Protein AF-A0A133KKW7-F1 (afdb_monomer_lite)

Organism: Bifidobacterium bifidum (NCBI:txid1681)

Sequence (70 aa):
MALPADGNTGYELVPRLVTVSHAAELVDCSPDLIYDLIRHHRVEARVLPGHPRSTRVNVVSLMEAFKLAR

Radius of gyration: 16.53 Å; chains: 1; bounding box: 57×19×35 Å

pLDDT: mean 77.2, std 15.95, range [43.0, 92.06]

Structure (mmCIF, N/CA/C/O backbone):
data_AF-A0A133KKW7-F1
#
_entry.id   AF-A0A133KKW7-F1
#
loop_
_atom_site.group_PDB
_atom_site.id
_atom_site.type_symbol
_atom_site.label_atom_id
_atom_site.label_alt_id
_atom_site.label_comp_id
_atom_site.label_asym_id
_atom_site.label_entity_id
_atom_site.label_seq_id
_atom_site.pdbx_PDB_ins_code
_atom_site.Cartn_x
_atom_site.Cartn_y
_atom_site.Cartn_z
_atom_site.occupancy
_atom_site.B_iso_or_equiv
_atom_site.auth_seq_id
_atom_site.auth_comp_id
_atom_site.auth_asym_id
_atom_site.auth_atom_id
_atom_site.pdbx_PDB_model_num
ATOM 1 N N . MET A 1 1 ? 48.998 10.467 -9.251 1.00 43.00 1 MET A N 1
ATOM 2 C CA . MET A 1 1 ? 47.672 10.172 -9.830 1.00 43.00 1 MET A CA 1
ATOM 3 C C . MET A 1 1 ? 46.708 10.091 -8.658 1.00 43.00 1 MET A C 1
ATOM 5 O O . MET A 1 1 ? 46.909 9.240 -7.804 1.00 43.00 1 MET A O 1
ATOM 9 N N . ALA A 1 2 ? 45.817 11.073 -8.506 1.00 50.19 2 ALA A N 1
ATOM 10 C CA . ALA A 1 2 ? 44.934 11.167 -7.345 1.00 50.19 2 ALA A CA 1
ATOM 11 C C . ALA A 1 2 ? 43.844 10.088 -7.430 1.00 50.19 2 ALA A C 1
ATOM 13 O O . ALA A 1 2 ? 43.213 9.934 -8.473 1.00 50.19 2 ALA A O 1
ATOM 14 N N . LEU A 1 3 ? 43.653 9.339 -6.345 1.00 55.81 3 LEU A N 1
ATOM 15 C CA . LEU A 1 3 ? 42.487 8.477 -6.154 1.00 55.81 3 LEU A CA 1
ATOM 16 C C . LEU A 1 3 ? 41.247 9.386 -6.078 1.00 55.81 3 LEU A C 1
ATOM 18 O O . LEU A 1 3 ? 41.284 10.339 -5.294 1.00 55.81 3 LEU A O 1
ATOM 22 N N . PRO A 1 4 ? 40.173 9.159 -6.859 1.00 52.78 4 PRO A N 1
ATOM 23 C CA . PRO A 1 4 ? 38.949 9.917 -6.663 1.00 52.78 4 PRO A CA 1
ATOM 24 C C . PRO A 1 4 ? 38.363 9.527 -5.305 1.00 52.78 4 PRO A C 1
ATOM 26 O O . PRO A 1 4 ? 38.059 8.361 -5.053 1.00 52.78 4 PRO A O 1
ATOM 29 N N . ALA A 1 5 ? 38.277 10.518 -4.421 1.00 54.38 5 ALA A N 1
ATOM 30 C CA . ALA A 1 5 ? 37.565 10.408 -3.167 1.00 54.38 5 ALA A CA 1
ATOM 31 C C . ALA A 1 5 ? 36.085 10.119 -3.445 1.00 54.38 5 ALA A C 1
ATOM 33 O O . ALA A 1 5 ? 35.460 10.753 -4.296 1.00 54.38 5 ALA A O 1
ATOM 34 N N . ASP A 1 6 ? 35.596 9.131 -2.706 1.00 68.06 6 ASP A N 1
ATOM 35 C CA . ASP A 1 6 ? 34.215 8.855 -2.335 1.00 68.06 6 ASP A CA 1
ATOM 36 C C . ASP A 1 6 ? 33.270 10.055 -2.518 1.00 68.06 6 ASP A C 1
ATOM 38 O O . ASP A 1 6 ? 33.518 11.154 -2.019 1.00 68.06 6 ASP A O 1
ATOM 42 N N . GLY A 1 7 ? 32.183 9.852 -3.258 1.00 48.59 7 GLY A N 1
ATOM 43 C CA . GLY A 1 7 ? 31.296 10.942 -3.633 1.00 48.59 7 GLY A CA 1
ATOM 44 C C . GLY A 1 7 ? 29.958 10.445 -4.135 1.00 48.59 7 GLY A C 1
ATOM 45 O O . GLY A 1 7 ? 29.636 10.628 -5.302 1.00 48.59 7 GLY A O 1
ATOM 46 N N . ASN A 1 8 ? 29.179 9.845 -3.233 1.00 52.00 8 ASN A N 1
ATOM 47 C CA . ASN A 1 8 ? 27.724 9.803 -3.341 1.00 52.00 8 ASN A CA 1
ATOM 48 C C . ASN A 1 8 ? 27.209 9.195 -4.661 1.00 52.00 8 ASN A C 1
ATOM 50 O O . ASN A 1 8 ? 26.647 9.897 -5.504 1.00 52.00 8 ASN A O 1
ATOM 54 N N . THR A 1 9 ? 27.306 7.868 -4.813 1.00 50.53 9 THR A N 1
ATOM 55 C CA . THR A 1 9 ? 26.285 7.157 -5.596 1.00 50.53 9 THR A CA 1
ATOM 56 C C . THR A 1 9 ? 24.981 7.430 -4.869 1.00 50.53 9 THR A C 1
ATOM 58 O O . THR A 1 9 ? 24.690 6.780 -3.868 1.00 50.53 9 THR A O 1
ATOM 61 N N . GLY A 1 10 ? 24.283 8.483 -5.293 1.00 49.22 10 GLY A N 1
ATOM 62 C CA . GLY A 1 10 ? 23.029 8.925 -4.722 1.00 49.22 10 GLY A CA 1
ATOM 63 C C . GLY A 1 10 ? 22.039 7.783 -4.828 1.00 49.22 10 GLY A C 1
ATOM 64 O O . GLY A 1 10 ? 21.327 7.653 -5.818 1.00 49.22 10 GLY A O 1
ATOM 65 N N . TYR A 1 11 ? 22.004 6.937 -3.805 1.00 48.56 11 TYR A N 1
ATOM 66 C CA . TYR A 1 11 ? 20.832 6.152 -3.505 1.00 48.56 11 TYR A CA 1
ATOM 67 C C . TYR A 1 11 ? 19.801 7.182 -3.074 1.00 48.56 11 TYR A C 1
ATOM 69 O O . TYR A 1 11 ? 19.672 7.508 -1.895 1.00 48.56 11 TYR A O 1
ATOM 77 N N . GLU A 1 12 ? 19.137 7.778 -4.064 1.00 46.81 12 GLU A N 1
ATOM 78 C CA . GLU A 1 12 ? 17.933 8.542 -3.825 1.00 46.81 12 GLU A CA 1
ATOM 79 C C . GLU A 1 12 ? 17.038 7.610 -3.013 1.00 46.81 12 GLU A C 1
ATOM 81 O O . GLU A 1 12 ? 16.801 6.459 -3.398 1.00 46.81 12 GLU A O 1
ATOM 86 N N . LEU A 1 13 ? 16.645 8.058 -1.825 1.00 52.97 13 LEU A N 1
ATOM 87 C CA . LEU A 1 13 ? 15.735 7.330 -0.957 1.00 52.97 13 LEU A CA 1
ATOM 88 C C . LEU A 1 13 ? 14.362 7.419 -1.624 1.00 52.97 13 LEU A C 1
ATOM 90 O O . LEU A 1 13 ? 13.492 8.169 -1.195 1.00 52.97 13 LEU A O 1
ATOM 94 N N . VAL A 1 14 ? 14.200 6.702 -2.740 1.00 54.47 14 VAL A N 1
ATOM 95 C CA . VAL A 1 14 ? 12.931 6.605 -3.442 1.00 54.47 14 VAL A CA 1
ATOM 96 C C . VAL A 1 14 ? 11.966 6.064 -2.397 1.00 54.47 14 VAL A C 1
ATOM 98 O O . VAL A 1 14 ? 12.258 5.002 -1.825 1.00 54.47 14 VAL A O 1
ATOM 101 N N . PRO A 1 15 ? 10.864 6.773 -2.090 1.00 62.88 15 PRO A N 1
ATOM 102 C CA . PRO A 1 15 ? 9.864 6.250 -1.178 1.00 62.88 15 PRO A CA 1
ATOM 103 C C . PRO A 1 15 ? 9.561 4.822 -1.613 1.00 62.88 15 PRO A C 1
ATOM 105 O O . PRO A 1 15 ? 9.258 4.598 -2.786 1.00 62.88 15 PRO A O 1
ATOM 108 N N . ARG A 1 16 ? 9.790 3.846 -0.721 1.00 78.00 16 ARG A N 1
ATOM 109 C CA . ARG A 1 16 ? 9.825 2.423 -1.086 1.00 78.00 16 ARG A CA 1
ATOM 110 C C . ARG A 1 16 ? 8.469 2.041 -1.671 1.00 78.00 16 ARG A C 1
ATOM 112 O O . ARG A 1 16 ? 7.523 1.782 -0.937 1.00 78.00 16 ARG A O 1
ATOM 119 N N . LEU A 1 17 ? 8.377 2.060 -2.996 1.00 86.69 17 LEU A N 1
ATOM 120 C CA . LEU A 1 17 ? 7.190 1.706 -3.752 1.00 86.69 17 LEU A CA 1
ATOM 121 C C . LEU A 1 17 ? 7.119 0.182 -3.815 1.00 86.69 17 LEU A C 1
ATOM 123 O O . LEU A 1 17 ? 7.800 -0.464 -4.616 1.00 86.69 17 LEU A O 1
ATOM 127 N N . VAL A 1 18 ? 6.293 -0.411 -2.961 1.00 88.25 18 VAL A N 1
ATOM 128 C CA . VAL A 1 18 ? 6.141 -1.870 -2.867 1.00 88.25 18 VAL A CA 1
ATOM 129 C C . VAL A 1 18 ? 4.792 -2.307 -3.415 1.00 88.25 18 VAL A C 1
ATOM 131 O O . VAL A 1 18 ? 3.885 -1.495 -3.565 1.00 88.25 18 VAL A O 1
ATOM 134 N N . THR A 1 19 ? 4.650 -3.580 -3.775 1.00 89.94 19 THR A N 1
ATOM 135 C CA . THR A 1 19 ? 3.341 -4.111 -4.184 1.00 89.94 19 THR A CA 1
ATOM 136 C C . THR A 1 19 ? 2.349 -4.024 -3.027 1.00 89.94 19 THR A C 1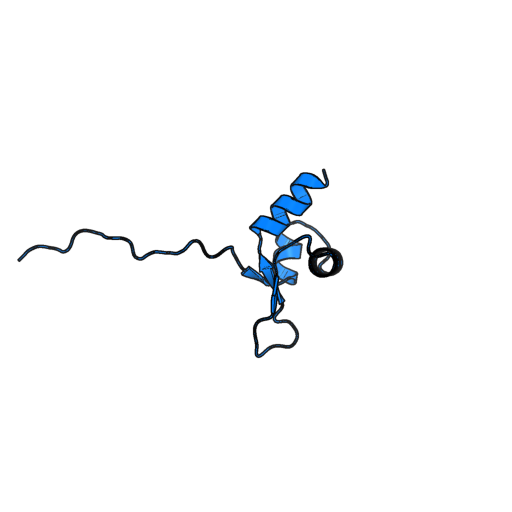
ATOM 138 O O . THR A 1 19 ? 2.742 -4.118 -1.867 1.00 89.94 19 THR A O 1
ATOM 141 N N . VAL A 1 20 ? 1.056 -3.901 -3.337 1.00 89.75 20 VAL A N 1
ATOM 142 C CA . VAL A 1 20 ? -0.001 -3.899 -2.309 1.00 89.75 20 VAL A CA 1
ATOM 143 C C . VAL A 1 20 ? 0.065 -5.154 -1.431 1.00 89.75 20 VAL A C 1
ATOM 145 O O . VAL A 1 20 ? -0.054 -5.051 -0.218 1.00 89.75 20 VAL A O 1
ATOM 148 N N . SER A 1 21 ? 0.346 -6.322 -2.017 1.00 88.56 21 SER A N 1
ATOM 149 C CA . SER A 1 21 ? 0.526 -7.571 -1.265 1.00 88.56 21 SER A CA 1
ATOM 150 C C . SER A 1 21 ? 1.676 -7.499 -0.261 1.00 88.56 21 SER A C 1
ATOM 152 O O . SER A 1 21 ? 1.500 -7.882 0.885 1.00 88.56 21 SER A O 1
ATOM 154 N N . HIS A 1 22 ? 2.830 -6.957 -0.657 1.00 88.88 22 HIS A N 1
ATOM 155 C CA . HIS A 1 22 ? 3.957 -6.836 0.263 1.00 88.88 22 HIS A CA 1
ATOM 156 C C . HIS A 1 22 ? 3.712 -5.763 1.331 1.00 88.88 22 HIS A C 1
ATOM 158 O O . HIS A 1 22 ? 4.094 -5.922 2.482 1.00 88.88 22 HIS A O 1
ATOM 164 N N . ALA A 1 23 ? 3.037 -4.671 0.973 1.00 89.56 23 ALA A N 1
ATOM 165 C CA . ALA A 1 23 ? 2.628 -3.665 1.943 1.00 89.56 23 ALA A CA 1
ATOM 166 C C . ALA A 1 23 ? 1.680 -4.235 3.007 1.00 89.56 23 ALA A C 1
ATOM 168 O O . ALA A 1 23 ? 1.868 -3.944 4.182 1.00 89.56 23 ALA A O 1
ATOM 169 N N . ALA A 1 24 ? 0.717 -5.066 2.604 1.00 89.94 24 ALA A N 1
ATOM 170 C CA . ALA A 1 24 ? -0.209 -5.748 3.506 1.00 89.94 24 ALA A CA 1
ATOM 171 C C . ALA A 1 24 ? 0.527 -6.610 4.544 1.00 89.94 24 ALA A C 1
ATOM 173 O O . ALA A 1 24 ? 0.212 -6.538 5.727 1.00 89.94 24 ALA A O 1
ATOM 174 N N . GLU A 1 25 ? 1.567 -7.338 4.124 1.00 89.94 25 GLU A N 1
ATOM 175 C CA . GLU A 1 25 ? 2.443 -8.101 5.028 1.00 89.94 25 GLU A CA 1
ATOM 176 C C . GLU A 1 25 ? 3.213 -7.196 6.005 1.00 89.94 25 GLU A C 1
ATOM 178 O O . GLU A 1 25 ? 3.387 -7.548 7.168 1.00 89.94 25 GLU A O 1
ATOM 183 N N . LEU A 1 26 ? 3.673 -6.022 5.555 1.00 87.25 26 LEU A N 1
ATOM 184 C CA . LEU A 1 26 ? 4.470 -5.104 6.379 1.00 87.25 26 LEU A CA 1
ATOM 185 C C . LEU A 1 26 ? 3.670 -4.430 7.499 1.00 87.25 26 LEU A C 1
ATOM 187 O O . LEU A 1 26 ? 4.243 -4.122 8.544 1.00 87.25 26 LEU A O 1
ATOM 191 N N . VAL A 1 27 ? 2.387 -4.147 7.268 1.00 85.75 27 VAL A N 1
ATOM 192 C CA . VAL A 1 27 ? 1.514 -3.470 8.246 1.00 85.75 27 VAL A CA 1
ATOM 193 C C . VAL A 1 27 ? 0.473 -4.401 8.873 1.00 85.75 27 VAL A C 1
ATOM 195 O O . VAL A 1 27 ? -0.413 -3.915 9.570 1.00 85.75 27 VAL A O 1
ATOM 198 N N . ASP A 1 28 ? 0.587 -5.711 8.629 1.00 88.56 28 ASP A N 1
ATOM 199 C CA . ASP A 1 28 ? -0.331 -6.754 9.107 1.00 88.56 28 ASP A CA 1
ATOM 200 C C . ASP A 1 28 ? -1.810 -6.392 8.870 1.00 88.56 28 ASP A C 1
ATOM 202 O O . ASP A 1 28 ? -2.634 -6.336 9.785 1.00 88.56 28 ASP A O 1
ATOM 206 N N . CYS A 1 29 ? -2.146 -6.053 7.621 1.00 88.19 29 CYS A N 1
ATOM 207 C CA . CYS A 1 29 ? -3.495 -5.637 7.242 1.00 88.19 29 CYS A CA 1
ATOM 208 C C . CYS A 1 29 ? -3.960 -6.294 5.938 1.00 88.19 29 CYS A C 1
ATOM 210 O O . CYS A 1 29 ? -3.178 -6.914 5.219 1.00 88.19 29 CYS A O 1
ATOM 212 N N . SER A 1 30 ? -5.251 -6.180 5.613 1.00 92.06 30 SER A N 1
ATOM 213 C CA . SER A 1 30 ? -5.760 -6.731 4.358 1.00 92.06 30 SER A CA 1
ATOM 214 C C . SER A 1 30 ? -5.331 -5.875 3.154 1.00 92.06 30 SER A C 1
ATOM 216 O O . SER A 1 30 ? -5.341 -4.642 3.222 1.00 92.06 30 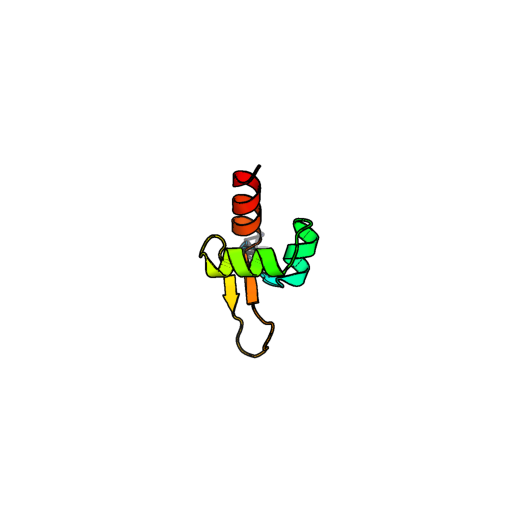SER A O 1
ATOM 218 N N . PRO A 1 31 ? -5.009 -6.491 2.002 1.00 90.81 31 PRO A N 1
ATOM 219 C CA . PRO A 1 31 ? -4.725 -5.743 0.779 1.00 90.81 31 PRO A CA 1
ATOM 220 C C . PRO A 1 31 ? -5.927 -4.901 0.320 1.00 90.81 31 PRO A C 1
ATOM 222 O O . PRO A 1 31 ? -5.729 -3.825 -0.242 1.00 90.81 31 PRO A O 1
ATOM 225 N N . ASP A 1 32 ? -7.159 -5.345 0.595 1.00 91.56 32 ASP A N 1
ATOM 226 C CA . ASP A 1 32 ? -8.385 -4.584 0.324 1.00 91.56 32 ASP A CA 1
ATOM 227 C C . ASP A 1 32 ? -8.417 -3.248 1.076 1.00 91.56 32 ASP A C 1
ATOM 229 O O . ASP A 1 32 ? -8.717 -2.217 0.475 1.00 91.56 32 ASP A O 1
ATOM 233 N N . LEU A 1 33 ? -8.001 -3.233 2.349 1.00 90.88 33 LEU A N 1
ATOM 234 C CA . LEU A 1 33 ? -7.907 -1.999 3.131 1.00 90.88 33 LEU A CA 1
ATOM 235 C C . LEU A 1 33 ? -6.911 -1.016 2.502 1.00 90.88 33 LEU A C 1
ATOM 237 O O . LEU A 1 33 ? -7.176 0.181 2.431 1.00 90.88 33 LEU A O 1
ATOM 241 N N . ILE A 1 34 ? -5.780 -1.510 1.993 1.00 91.06 34 ILE A N 1
ATOM 242 C CA . ILE A 1 34 ? -4.801 -0.667 1.293 1.00 91.06 34 ILE A CA 1
ATOM 243 C C . ILE A 1 34 ? -5.402 -0.102 0.001 1.00 91.06 34 ILE A C 1
ATOM 245 O O . ILE A 1 34 ? -5.207 1.077 -0.294 1.00 91.06 34 ILE A O 1
ATOM 249 N N . TYR A 1 35 ? -6.157 -0.897 -0.762 1.00 90.88 35 TYR A N 1
ATOM 250 C CA . TYR A 1 35 ? -6.852 -0.391 -1.948 1.00 90.88 35 TYR A CA 1
ATOM 251 C C . TYR A 1 35 ? -7.878 0.693 -1.605 1.00 90.88 35 TYR A C 1
ATOM 253 O O . TYR A 1 35 ? -7.960 1.680 -2.339 1.00 90.88 35 TYR A O 1
ATOM 261 N N . ASP A 1 36 ? -8.604 0.565 -0.497 1.00 91.44 36 ASP A N 1
ATOM 262 C CA . ASP A 1 36 ? -9.515 1.612 -0.029 1.00 91.44 36 ASP A CA 1
ATOM 263 C C . ASP A 1 36 ? -8.760 2.879 0.392 1.00 91.44 36 ASP A C 1
ATOM 265 O O . ASP A 1 36 ? -9.141 3.982 -0.007 1.00 91.44 36 ASP A O 1
ATOM 269 N N . LEU A 1 37 ? -7.628 2.753 1.093 1.00 90.75 37 LEU A N 1
ATOM 270 C CA . LEU A 1 37 ? -6.768 3.898 1.421 1.00 90.75 37 LEU A CA 1
ATOM 271 C C . LEU A 1 37 ? -6.257 4.618 0.163 1.00 90.75 37 LEU A C 1
ATOM 273 O O . LEU A 1 37 ? -6.228 5.851 0.126 1.00 90.75 37 LEU A O 1
ATOM 277 N N . ILE A 1 38 ? -5.896 3.867 -0.882 1.00 89.81 38 ILE A N 1
ATOM 278 C CA . ILE A 1 38 ? -5.487 4.423 -2.179 1.00 89.81 38 ILE A CA 1
ATOM 279 C C . ILE A 1 38 ? -6.663 5.152 -2.844 1.00 89.81 38 ILE A C 1
ATOM 281 O O . ILE A 1 38 ? -6.501 6.285 -3.297 1.00 89.81 38 ILE A O 1
ATOM 285 N N . ARG A 1 39 ? -7.854 4.537 -2.877 1.00 89.06 39 ARG A N 1
ATOM 286 C CA . ARG A 1 39 ? -9.074 5.138 -3.454 1.00 89.06 39 ARG A CA 1
ATOM 287 C C . ARG A 1 39 ? -9.480 6.429 -2.749 1.00 89.06 39 ARG A C 1
ATOM 289 O O . ARG A 1 39 ? -9.943 7.358 -3.400 1.00 89.06 39 ARG A O 1
ATOM 296 N N . HIS A 1 40 ? -9.291 6.498 -1.435 1.00 90.31 40 HIS A N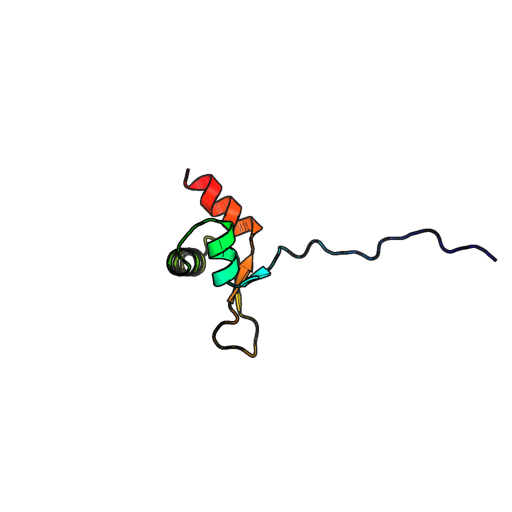 1
ATOM 297 C CA . HIS A 1 40 ? -9.580 7.685 -0.633 1.00 90.31 40 HIS A CA 1
ATOM 298 C C . HIS A 1 40 ? -8.443 8.719 -0.623 1.00 90.31 40 HIS A C 1
ATOM 300 O O . HIS A 1 40 ? -8.512 9.672 0.155 1.00 90.31 40 HIS A O 1
ATOM 306 N N . HIS A 1 41 ? -7.409 8.549 -1.459 1.00 85.88 41 HIS A N 1
ATOM 307 C CA . HIS A 1 41 ? -6.234 9.426 -1.526 1.00 85.88 41 HIS A CA 1
ATOM 308 C C . HIS A 1 41 ? -5.538 9.621 -0.164 1.00 85.88 41 HIS A C 1
ATOM 310 O O . HIS A 1 41 ? -4.957 10.671 0.104 1.00 85.88 41 HIS A O 1
ATOM 316 N N . ARG A 1 42 ? -5.612 8.613 0.717 1.00 87.81 42 ARG A N 1
ATOM 317 C CA . ARG A 1 42 ? -4.990 8.630 2.053 1.00 87.81 42 ARG A CA 1
ATOM 318 C C . ARG A 1 42 ? -3.542 8.167 2.037 1.00 87.81 42 ARG A C 1
ATOM 320 O O . ARG A 1 42 ? -2.811 8.457 2.975 1.00 87.81 42 ARG A O 1
ATOM 327 N N . VAL A 1 43 ? -3.145 7.450 0.991 1.00 88.94 43 VAL A N 1
ATOM 328 C CA . VAL A 1 43 ? -1.779 6.967 0.787 1.00 88.94 43 VAL A CA 1
ATOM 329 C C . VAL A 1 43 ? -1.371 7.198 -0.658 1.00 88.94 43 VAL A C 1
ATOM 331 O O . VAL A 1 43 ? -2.193 7.128 -1.576 1.00 88.94 43 VAL A O 1
ATOM 334 N N . GLU A 1 44 ? -0.091 7.467 -0.870 1.00 89.88 44 GLU A N 1
ATOM 335 C CA . GLU A 1 44 ? 0.445 7.637 -2.213 1.00 89.88 44 GLU A CA 1
ATOM 336 C C . GLU A 1 44 ? 0.622 6.275 -2.882 1.00 89.88 44 GLU A C 1
ATOM 338 O O . GLU A 1 44 ? 1.243 5.360 -2.334 1.00 89.88 44 GLU A O 1
ATOM 343 N N . ALA A 1 45 ? 0.116 6.147 -4.103 1.00 89.69 45 ALA A N 1
ATOM 344 C CA . ALA A 1 45 ? 0.324 4.966 -4.919 1.00 89.69 45 ALA A CA 1
ATOM 345 C C . ALA A 1 45 ? 0.535 5.334 -6.383 1.00 89.69 45 ALA A C 1
ATOM 347 O O . ALA A 1 45 ? 0.042 6.346 -6.882 1.00 89.69 45 ALA A O 1
ATOM 348 N N . ARG A 1 46 ? 1.267 4.474 -7.086 1.00 88.12 46 ARG A N 1
ATOM 349 C CA . ARG A 1 46 ? 1.571 4.614 -8.503 1.00 88.12 46 ARG A CA 1
ATOM 350 C C . ARG A 1 46 ? 1.269 3.313 -9.222 1.00 88.12 46 ARG A C 1
ATOM 352 O O . ARG A 1 46 ? 1.733 2.247 -8.824 1.00 88.12 46 ARG A O 1
ATOM 359 N N . VAL A 1 47 ? 0.525 3.405 -10.316 1.00 85.25 47 VAL A N 1
ATOM 360 C CA . VAL A 1 47 ? 0.320 2.275 -11.223 1.00 85.25 47 VAL A CA 1
ATOM 361 C C . VAL A 1 47 ? 1.507 2.216 -12.177 1.00 85.25 47 VAL A C 1
ATOM 363 O O . VAL A 1 47 ? 1.769 3.174 -12.905 1.00 85.25 47 VAL A O 1
ATOM 366 N N . LEU A 1 48 ? 2.256 1.112 -12.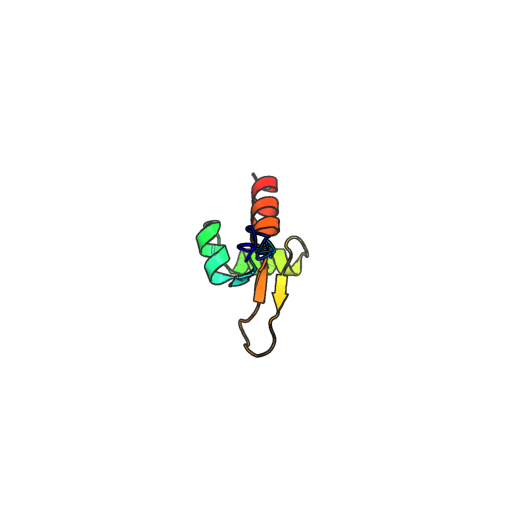158 1.00 77.44 48 LEU A N 1
ATOM 367 C CA . LEU A 1 48 ? 3.323 0.890 -13.134 1.00 77.44 48 LEU A CA 1
ATOM 368 C C . LEU A 1 48 ? 2.748 0.313 -14.443 1.00 77.44 48 LEU A C 1
ATOM 370 O O . LEU A 1 48 ? 1.975 -0.647 -14.403 1.00 77.44 48 LEU A O 1
ATOM 374 N N . PRO A 1 49 ? 3.110 0.855 -15.615 1.00 71.25 49 PRO A N 1
ATOM 375 C CA . PRO A 1 49 ? 2.654 0.305 -16.887 1.00 71.25 49 PRO A CA 1
ATOM 376 C C . PRO A 1 49 ? 3.202 -1.118 -17.100 1.00 71.25 49 PRO A C 1
ATOM 378 O O . PRO A 1 49 ? 4.322 -1.424 -16.697 1.00 71.25 49 PRO A O 1
ATOM 381 N N . GLY A 1 50 ? 2.410 -1.991 -17.733 1.00 71.25 50 GLY A N 1
ATOM 382 C CA . GLY A 1 50 ? 2.845 -3.336 -18.147 1.00 71.25 50 GLY A CA 1
ATOM 383 C C . GLY A 1 50 ? 2.416 -4.510 -17.256 1.00 71.25 50 GLY A C 1
ATOM 384 O O . GLY A 1 50 ? 2.746 -5.651 -17.573 1.00 71.25 50 GLY A O 1
ATOM 385 N N . HIS A 1 51 ? 1.655 -4.286 -16.178 1.00 59.75 51 H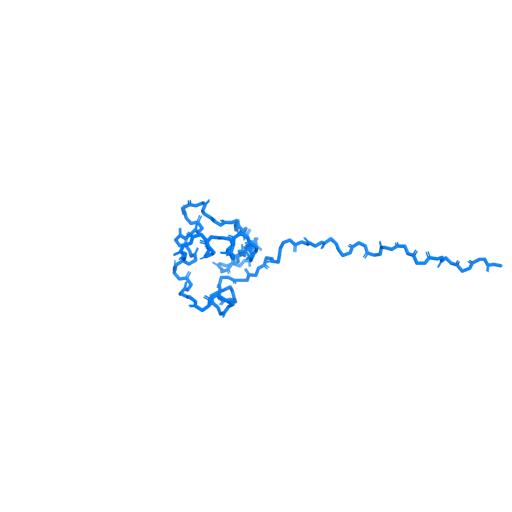IS A N 1
ATOM 386 C CA . HIS A 1 51 ? 1.064 -5.391 -15.411 1.00 59.75 51 HIS A CA 1
ATOM 387 C C . HIS A 1 51 ? -0.304 -5.020 -14.811 1.00 59.75 51 HIS A C 1
ATOM 389 O O . HIS A 1 51 ? -0.434 -3.958 -14.206 1.00 59.75 51 HIS A O 1
ATOM 395 N N . PRO A 1 52 ? -1.321 -5.898 -14.883 1.00 55.75 52 PRO A N 1
ATOM 396 C CA . PRO A 1 52 ? -2.656 -5.624 -14.334 1.00 55.75 52 PRO A CA 1
ATOM 397 C C . PRO A 1 52 ? -2.693 -5.528 -12.795 1.00 55.75 52 PRO A C 1
ATOM 399 O O . PRO A 1 52 ? -3.682 -5.073 -12.233 1.00 55.75 52 PRO A O 1
ATOM 402 N N . ARG A 1 53 ? -1.614 -5.924 -12.101 1.00 66.00 53 ARG A N 1
ATOM 403 C CA . ARG A 1 53 ? -1.447 -5.822 -10.634 1.00 66.00 53 ARG A CA 1
ATOM 404 C C . ARG A 1 53 ? -0.294 -4.896 -10.217 1.00 66.00 53 ARG A C 1
ATOM 406 O O . ARG A 1 53 ? 0.276 -5.045 -9.142 1.00 66.00 53 ARG A O 1
ATOM 413 N N . SER A 1 54 ? 0.070 -3.944 -11.073 1.00 76.06 54 SER A N 1
ATOM 414 C CA . SER A 1 54 ? 1.241 -3.069 -10.904 1.00 76.06 54 SER A CA 1
ATOM 415 C C . SER A 1 54 ? 1.070 -1.896 -9.935 1.00 76.06 54 SER A C 1
ATOM 417 O O . SER A 1 54 ? 1.910 -0.993 -9.925 1.00 76.06 54 SER A O 1
ATOM 419 N N . THR A 1 55 ? 0.002 -1.851 -9.140 1.00 86.56 55 THR A N 1
ATOM 420 C CA . THR A 1 55 ? -0.139 -0.791 -8.140 1.00 86.56 55 THR A CA 1
ATOM 421 C C . THR A 1 55 ? 0.960 -0.941 -7.098 1.00 86.56 55 THR A C 1
ATOM 423 O O . THR A 1 55 ? 1.032 -1.941 -6.378 1.00 86.56 55 THR A O 1
ATOM 426 N N . ARG A 1 56 ? 1.836 0.058 -7.044 1.00 88.44 56 ARG A N 1
ATOM 427 C CA . ARG A 1 56 ? 2.837 0.206 -6.001 1.00 88.44 56 ARG A CA 1
ATOM 428 C C . ARG A 1 56 ? 2.378 1.260 -5.016 1.00 88.44 56 ARG A C 1
ATOM 430 O O . ARG A 1 56 ? 1.969 2.335 -5.438 1.00 88.44 56 ARG A O 1
ATOM 437 N N . VAL A 1 57 ? 2.467 0.962 -3.731 1.00 90.12 57 VAL A N 1
ATOM 438 C CA . VAL A 1 57 ? 2.133 1.894 -2.654 1.00 90.12 57 VAL A CA 1
ATOM 439 C C . VAL A 1 57 ? 3.410 2.393 -1.995 1.00 90.12 57 VAL A C 1
ATOM 441 O O . VAL A 1 57 ? 4.378 1.642 -1.843 1.00 90.12 57 VAL A O 1
ATOM 444 N N . ASN A 1 58 ? 3.421 3.671 -1.638 1.00 90.50 58 ASN A N 1
ATOM 445 C CA . ASN A 1 58 ? 4.483 4.275 -0.854 1.00 90.50 58 ASN A CA 1
ATOM 446 C C . ASN A 1 58 ? 4.334 3.819 0.604 1.00 90.50 58 ASN A C 1
ATOM 448 O O . ASN A 1 58 ? 3.368 4.164 1.283 1.00 90.50 58 ASN A O 1
ATOM 452 N N . VAL A 1 59 ? 5.307 3.047 1.090 1.00 86.50 59 VAL A N 1
ATOM 453 C CA . VAL A 1 59 ? 5.287 2.506 2.458 1.00 86.50 59 VAL A CA 1
ATOM 454 C C . VAL A 1 59 ? 5.313 3.605 3.523 1.00 86.50 59 VAL A C 1
ATOM 456 O O . VAL A 1 59 ? 4.749 3.411 4.594 1.00 86.50 59 VAL A O 1
ATOM 459 N N . VAL A 1 60 ? 5.927 4.760 3.249 1.00 86.88 60 VAL A N 1
ATOM 460 C CA . VAL A 1 60 ? 6.014 5.857 4.226 1.00 86.88 60 VAL A CA 1
ATOM 461 C C . VAL A 1 60 ? 4.629 6.442 4.487 1.00 86.88 60 VAL A C 1
ATOM 463 O O . VAL A 1 60 ? 4.181 6.424 5.630 1.00 86.88 60 VAL A O 1
ATOM 466 N N . SER A 1 61 ? 3.915 6.856 3.433 1.00 88.94 61 SER A N 1
ATOM 467 C CA . SER A 1 61 ? 2.552 7.392 3.582 1.00 88.94 61 SER A CA 1
ATOM 468 C C . SER A 1 61 ? 1.575 6.345 4.121 1.00 88.94 61 SER A C 1
ATOM 470 O O . SER A 1 61 ? 0.686 6.678 4.902 1.00 88.94 61 SER A O 1
ATOM 472 N N . LEU A 1 62 ? 1.775 5.064 3.788 1.00 89.00 62 LEU A N 1
ATOM 473 C CA . LEU A 1 62 ? 1.023 3.962 4.388 1.00 89.00 62 LEU A CA 1
ATOM 474 C C . LEU A 1 62 ? 1.253 3.871 5.902 1.00 89.00 62 LEU A C 1
ATOM 476 O O . LEU A 1 62 ? 0.294 3.867 6.667 1.00 89.00 62 LEU A O 1
ATOM 480 N N . MET A 1 63 ? 2.508 3.831 6.353 1.00 86.94 63 MET A N 1
ATOM 481 C CA . MET A 1 63 ? 2.828 3.788 7.783 1.00 86.94 63 MET A CA 1
ATOM 482 C C . MET A 1 63 ? 2.294 5.016 8.528 1.00 86.94 63 MET A C 1
ATOM 484 O O . MET A 1 63 ? 1.838 4.881 9.661 1.00 86.94 63 MET A O 1
ATOM 488 N N . GLU A 1 64 ? 2.326 6.203 7.920 1.00 86.75 64 GLU A N 1
ATOM 489 C CA . GLU A 1 64 ? 1.736 7.417 8.498 1.00 86.75 64 GLU A CA 1
ATOM 490 C C . GLU A 1 64 ? 0.213 7.317 8.631 1.00 86.75 64 GLU A C 1
ATOM 492 O O . GLU A 1 64 ? -0.326 7.631 9.695 1.00 86.75 64 GLU A O 1
ATOM 497 N N . ALA A 1 65 ? -0.476 6.805 7.608 1.00 85.62 65 ALA A N 1
ATOM 498 C CA . ALA A 1 65 ? -1.919 6.583 7.655 1.00 85.62 65 ALA A CA 1
ATOM 499 C C . ALA A 1 65 ? -2.318 5.616 8.785 1.00 85.62 65 ALA A C 1
ATOM 501 O O . ALA A 1 65 ? -3.305 5.856 9.479 1.00 85.62 65 ALA A O 1
ATOM 502 N N . PHE A 1 66 ? -1.526 4.565 9.021 1.00 82.06 66 PHE A N 1
ATOM 503 C CA . PHE A 1 66 ? -1.760 3.620 10.120 1.00 82.06 66 PHE A CA 1
ATOM 504 C C . PHE A 1 66 ? -1.366 4.171 11.498 1.00 82.06 66 PHE A C 1
ATOM 506 O O . PHE A 1 66 ? -2.028 3.854 12.483 1.00 82.06 66 PHE A O 1
ATOM 513 N N . LYS A 1 67 ? -0.336 5.024 11.593 1.00 77.56 67 LYS A N 1
ATOM 514 C CA . LYS A 1 67 ? 0.014 5.719 12.846 1.00 77.56 67 LYS A CA 1
ATOM 515 C C . LYS A 1 67 ? -1.085 6.674 13.312 1.00 77.56 67 LYS A C 1
ATOM 517 O O . LYS A 1 67 ? -1.274 6.810 14.509 1.00 77.56 67 LYS A O 1
ATOM 522 N N . LEU A 1 68 ? -1.787 7.329 12.385 1.00 58.62 68 LEU A N 1
ATOM 523 C CA . LEU A 1 68 ? -2.897 8.242 12.691 1.00 58.62 68 LEU A CA 1
ATOM 524 C C . LEU A 1 68 ? -4.201 7.522 13.069 1.00 58.62 68 LEU A C 1
ATOM 526 O O . LEU A 1 68 ? -5.106 8.148 13.613 1.00 58.62 68 LEU A O 1
ATOM 530 N N . ALA A 1 69 ? -4.318 6.230 12.758 1.00 56.31 69 ALA A N 1
ATOM 531 C CA . ALA A 1 69 ? -5.510 5.428 13.021 1.00 56.31 69 ALA A CA 1
ATOM 532 C C . ALA A 1 69 ? -5.494 4.727 14.396 1.00 56.31 69 ALA A C 1
ATOM 534 O O . ALA A 1 69 ? -6.442 4.004 14.711 1.00 56.31 69 ALA A O 1
ATOM 535 N N . ARG A 1 70 ? -4.434 4.912 15.193 1.00 51.66 70 ARG A N 1
ATOM 536 C CA . ARG A 1 70 ? -4.217 4.277 16.499 1.00 51.66 70 ARG A CA 1
ATOM 537 C C . ARG A 1 70 ? -4.077 5.324 17.596 1.00 51.66 70 ARG A C 1
ATOM 539 O O . ARG A 1 70 ? -4.576 5.043 18.706 1.00 51.66 70 ARG A O 1
#

Secondary structure (DSS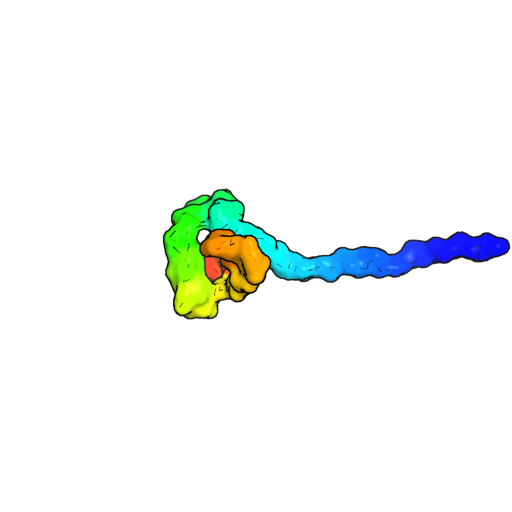P, 8-state):
-PPPP-----------EEEHHHHHHHTT--HHHHHHHHHTTSS-EEEPTT-TT-EEEEHHHHHHHHHTT-

Foldseek 3Di:
DDDDDDDDPPPPPPQPFAFLVVLCVVVVHDSVVVVVCVVVVQWDWDADPDDPRRITTRSVSVVVSVVVVD